Protein AF-A0A6N2UYT2-F1 (afdb_monomer_lite)

Secondary structure (DSSP, 8-state):
-PPP-EEEEEEE---HHHHHHHHTT----TT--HHHHHHHHHHHHHT----EEEEEEEE---TT--EEEEEETTSEEEEEETTT--EEEEEEPPHHHHHTTTGGGTPPPPHHHHHHHHIIIIIS----

Structure (mmCIF, N/CA/C/O backbone):
data_AF-A0A6N2UYT2-F1
#
_entry.id   AF-A0A6N2UYT2-F1
#
loop_
_atom_site.group_PDB
_atom_site.id
_atom_site.type_symbol
_atom_site.label_atom_id
_atom_site.label_alt_id
_atom_site.label_comp_id
_atom_site.label_asym_id
_atom_site.label_entity_id
_atom_site.label_seq_id
_atom_site.pdbx_PDB_ins_code
_atom_site.Cartn_x
_atom_site.Cartn_y
_atom_site.Cartn_z
_atom_site.occupancy
_atom_site.B_iso_or_equiv
_atom_site.auth_seq_id
_atom_site.auth_comp_id
_atom_site.auth_asym_id
_atom_site.auth_atom_id
_atom_site.pdbx_PDB_model_num
ATOM 1 N N . MET A 1 1 ? -0.493 23.190 1.663 1.00 34.78 1 MET A N 1
ATOM 2 C CA . MET A 1 1 ? -0.401 22.422 2.924 1.00 34.78 1 MET A CA 1
ATOM 3 C C . MET A 1 1 ? -0.441 20.948 2.567 1.00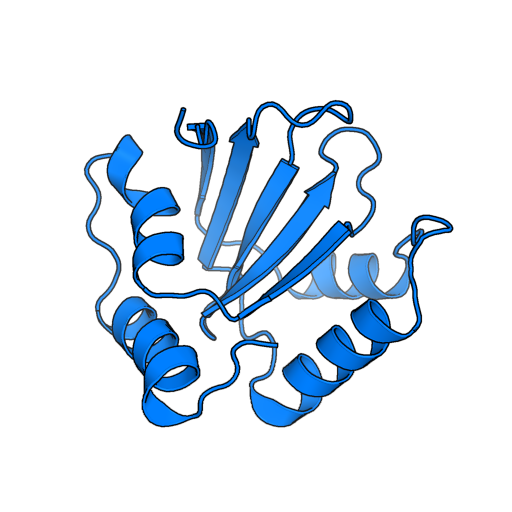 34.78 1 MET A C 1
ATOM 5 O O . MET A 1 1 ? -1.476 20.480 2.112 1.00 34.78 1 MET A O 1
ATOM 9 N N . GLY A 1 2 ? 0.705 20.265 2.618 1.00 47.19 2 GLY A N 1
ATOM 10 C CA . GLY A 1 2 ? 0.793 18.847 2.263 1.00 47.19 2 GLY A CA 1
ATOM 11 C C . GLY A 1 2 ? 0.060 17.989 3.291 1.00 47.19 2 GLY A C 1
ATOM 12 O O . GLY A 1 2 ? 0.134 18.273 4.482 1.00 47.19 2 GLY A O 1
ATOM 13 N N . SER A 1 3 ? -0.669 16.973 2.830 1.00 54.75 3 SER A N 1
ATOM 14 C CA . SER A 1 3 ? -1.305 15.975 3.694 1.00 54.75 3 SER A CA 1
ATOM 15 C C . SER A 1 3 ? -0.269 15.381 4.655 1.00 54.75 3 SER A C 1
ATOM 17 O O . SER A 1 3 ? 0.739 14.842 4.191 1.00 54.75 3 SER A O 1
ATOM 19 N N . TYR A 1 4 ? -0.513 15.480 5.961 1.00 70.50 4 TYR A N 1
ATOM 20 C CA . TYR A 1 4 ? 0.293 14.839 6.999 1.00 70.50 4 TYR A CA 1
ATOM 21 C C . TYR A 1 4 ? 0.266 13.320 6.759 1.00 70.50 4 TYR A C 1
ATOM 23 O O . TYR A 1 4 ? -0.807 12.750 6.587 1.00 70.50 4 TYR A O 1
ATOM 31 N N . PHE A 1 5 ? 1.425 12.673 6.634 1.00 82.88 5 PHE A N 1
ATOM 32 C CA . PHE A 1 5 ? 1.544 11.215 6.545 1.00 82.88 5 PHE A CA 1
ATOM 33 C C . PHE A 1 5 ? 2.704 10.811 7.440 1.00 82.88 5 PHE A C 1
ATOM 35 O O . PHE A 1 5 ? 3.864 10.931 7.050 1.00 82.88 5 PHE A O 1
ATOM 42 N N . HIS A 1 6 ? 2.384 10.393 8.658 1.00 87.12 6 HIS A N 1
ATOM 43 C CA . HIS A 1 6 ? 3.377 10.067 9.666 1.00 87.12 6 HIS A CA 1
ATOM 44 C C . HIS A 1 6 ? 3.247 8.600 10.064 1.00 87.12 6 HIS A C 1
ATOM 46 O O . HIS A 1 6 ? 2.214 8.180 10.588 1.00 87.12 6 HIS A O 1
ATOM 52 N N . VAL A 1 7 ? 4.290 7.809 9.813 1.00 86.44 7 VAL A N 1
ATOM 53 C CA . VAL A 1 7 ? 4.337 6.418 10.272 1.00 86.44 7 VAL A CA 1
ATOM 54 C C . VAL A 1 7 ? 4.786 6.414 11.728 1.00 86.44 7 VAL A C 1
ATOM 56 O O . VAL A 1 7 ? 5.914 6.786 12.030 1.00 86.44 7 VAL A O 1
ATOM 59 N N . ILE A 1 8 ? 3.889 6.007 12.621 1.00 84.62 8 ILE A N 1
ATOM 60 C CA . ILE A 1 8 ? 4.124 5.963 14.068 1.00 84.62 8 ILE A CA 1
ATOM 61 C C . ILE A 1 8 ? 4.884 4.686 14.438 1.00 84.62 8 ILE A C 1
ATOM 63 O O . ILE A 1 8 ? 5.881 4.733 15.149 1.00 84.62 8 ILE A O 1
ATOM 67 N N . GLU A 1 9 ? 4.425 3.537 13.940 1.00 85.31 9 GLU A N 1
ATOM 68 C CA . GLU A 1 9 ? 4.983 2.225 14.281 1.00 85.31 9 GLU A CA 1
ATOM 69 C C . GLU A 1 9 ? 5.032 1.314 13.058 1.00 85.31 9 GLU A C 1
ATOM 71 O O . GLU A 1 9 ? 4.251 1.479 12.112 1.00 85.31 9 GLU A O 1
ATOM 76 N N . ARG A 1 10 ? 5.916 0.307 13.096 1.00 86.81 10 ARG A N 1
ATOM 77 C CA . ARG A 1 10 ? 5.994 -0.731 12.064 1.00 86.81 10 ARG A CA 1
ATOM 78 C C . ARG A 1 10 ? 6.130 -2.142 12.626 1.00 86.81 10 ARG A C 1
ATOM 80 O O . ARG A 1 10 ? 6.779 -2.372 13.642 1.00 86.81 10 ARG A O 1
ATOM 87 N N . LYS A 1 11 ? 5.610 -3.106 11.868 1.00 85.06 11 LYS A N 1
ATOM 88 C CA . LYS A 1 11 ? 5.876 -4.539 12.021 1.00 85.06 11 LYS A CA 1
ATOM 89 C C . LYS A 1 11 ? 6.258 -5.143 10.672 1.00 85.06 11 LYS A C 1
ATOM 91 O O . LYS A 1 11 ? 5.621 -4.851 9.659 1.00 85.06 11 LYS A O 1
ATOM 96 N N . VAL A 1 12 ? 7.288 -5.986 10.660 1.00 79.50 12 VAL A N 1
ATOM 97 C CA . VAL A 1 12 ? 7.755 -6.700 9.461 1.00 79.50 12 VAL A CA 1
ATOM 98 C C . VAL A 1 12 ? 7.186 -8.119 9.463 1.00 79.50 12 VAL A C 1
ATOM 100 O O . VAL A 1 12 ? 7.250 -8.815 10.476 1.00 79.50 12 VAL A O 1
ATOM 103 N N . GLY A 1 13 ? 6.611 -8.533 8.333 1.00 67.25 13 GLY A N 1
ATOM 104 C CA . GLY A 1 13 ? 5.978 -9.843 8.171 1.00 67.25 13 GLY A CA 1
ATOM 105 C C . GLY A 1 13 ? 4.597 -9.997 8.837 1.00 67.25 13 GLY A C 1
ATOM 106 O O . GLY A 1 13 ? 4.097 -9.128 9.560 1.00 67.25 13 GLY A O 1
ATOM 107 N N . GLY A 1 14 ? 3.938 -11.125 8.554 1.00 65.88 14 GLY A N 1
ATOM 108 C CA . GLY A 1 14 ? 2.617 -11.479 9.089 1.00 65.88 14 GLY A CA 1
ATOM 109 C C . GLY A 1 14 ? 1.973 -12.662 8.355 1.00 65.88 14 GLY A C 1
ATOM 110 O O . GLY A 1 14 ? 2.313 -12.940 7.207 1.00 65.88 14 GLY A O 1
ATOM 111 N N . ASN A 1 15 ? 1.039 -13.366 9.010 1.00 61.66 15 ASN A N 1
ATOM 112 C CA . ASN A 1 15 ? 0.331 -14.502 8.410 1.00 61.66 15 ASN A CA 1
ATOM 113 C C . ASN A 1 15 ? -0.939 -14.040 7.672 1.00 61.66 15 ASN A C 1
ATOM 115 O O . ASN A 1 15 ? -1.899 -13.565 8.285 1.00 61.66 15 ASN A O 1
ATOM 119 N N . LEU A 1 16 ? -0.946 -14.246 6.355 1.00 53.81 16 LEU A N 1
ATOM 120 C CA . LEU A 1 16 ? -2.053 -13.913 5.464 1.00 53.81 16 LEU A CA 1
ATOM 121 C C . LEU A 1 16 ? -3.326 -14.741 5.734 1.00 53.81 16 LEU A C 1
ATOM 123 O O . LEU A 1 16 ? -4.410 -14.294 5.394 1.00 53.81 16 LEU A O 1
ATOM 127 N N . ASP A 1 17 ? -3.255 -15.914 6.360 1.00 51.75 17 ASP A N 1
ATOM 128 C CA . ASP A 1 17 ? -4.429 -16.757 6.631 1.00 51.75 17 ASP A CA 1
ATOM 129 C C . ASP A 1 17 ? -5.182 -16.353 7.901 1.00 51.75 17 ASP A C 1
ATOM 131 O O . ASP A 1 17 ? -6.395 -16.548 7.998 1.00 51.75 17 ASP A O 1
ATOM 135 N N . ALA A 1 18 ? -4.493 -15.775 8.888 1.00 54.91 18 ALA A N 1
ATOM 136 C CA . ALA A 1 18 ? -5.171 -15.054 9.967 1.00 54.91 18 ALA A CA 1
ATOM 137 C C . ALA A 1 18 ? -5.924 -13.850 9.376 1.00 54.91 18 ALA A C 1
ATOM 139 O O . ALA A 1 18 ? -7.106 -13.651 9.640 1.00 54.91 18 ALA A O 1
ATOM 140 N N . PHE A 1 19 ? -5.258 -13.151 8.458 1.00 57.75 19 PHE A N 1
ATOM 141 C CA . PHE A 1 19 ? -5.773 -11.990 7.751 1.00 57.75 19 PHE A CA 1
ATOM 142 C C . PHE A 1 19 ? -6.927 -12.300 6.782 1.00 57.75 19 PHE A C 1
ATOM 144 O O . PHE A 1 19 ? -7.914 -11.583 6.779 1.00 57.75 19 PHE A O 1
ATOM 151 N N . ARG A 1 20 ? -6.884 -13.387 6.001 1.00 53.41 20 ARG A N 1
ATOM 152 C CA . ARG A 1 20 ? -7.964 -13.827 5.092 1.00 53.41 20 ARG A CA 1
ATOM 153 C C . ARG A 1 20 ? -9.218 -14.255 5.849 1.00 53.41 20 ARG A C 1
ATOM 155 O O . ARG A 1 20 ? -10.329 -13.975 5.404 1.00 53.41 20 ARG A O 1
ATOM 162 N N . ARG A 1 21 ? -9.047 -14.894 7.011 1.00 52.47 21 ARG A N 1
ATOM 163 C CA . ARG A 1 21 ? -10.153 -15.195 7.935 1.00 52.47 21 ARG A CA 1
ATOM 164 C C . ARG A 1 21 ? -10.786 -13.926 8.504 1.00 52.47 21 ARG A C 1
ATOM 166 O O . ARG A 1 21 ? -11.981 -13.925 8.788 1.00 52.47 21 ARG A O 1
ATOM 173 N N . GLU A 1 22 ? -10.006 -12.858 8.637 1.00 50.19 22 GLU A N 1
ATOM 174 C CA . GLU A 1 22 ? -10.474 -11.536 9.050 1.00 50.19 22 GLU A CA 1
ATOM 175 C C . GLU A 1 22 ? -11.114 -10.767 7.880 1.00 50.19 22 GLU A C 1
ATOM 177 O O . GLU A 1 22 ? -12.186 -10.200 8.066 1.00 50.19 22 GLU A O 1
ATOM 182 N N . LEU A 1 23 ? -10.557 -10.863 6.658 1.00 52.25 23 LEU A N 1
ATOM 183 C CA . LEU A 1 23 ? -11.130 -10.342 5.407 1.00 52.25 23 LEU A CA 1
ATOM 184 C C . LEU A 1 23 ? -12.544 -10.893 5.158 1.00 52.25 23 LEU A C 1
ATOM 186 O O . LEU A 1 23 ? -13.459 -10.131 4.866 1.00 52.25 23 LEU A O 1
ATOM 190 N N . GLY A 1 24 ? -12.743 -12.202 5.347 1.00 47.91 24 GLY A N 1
ATOM 191 C CA . GLY A 1 24 ? -14.058 -12.851 5.234 1.00 47.91 24 GLY A CA 1
ATOM 192 C C . GLY A 1 24 ? -15.061 -12.475 6.335 1.00 47.91 24 GLY A C 1
ATOM 193 O O . GLY A 1 24 ? -16.218 -12.881 6.270 1.00 47.91 24 GLY A O 1
ATOM 194 N N . ARG A 1 25 ? -14.635 -11.715 7.354 1.00 49.97 25 ARG A N 1
ATOM 195 C CA . ARG A 1 25 ? -15.453 -11.225 8.478 1.00 49.97 25 ARG A CA 1
ATOM 196 C C . ARG A 1 25 ? -15.478 -9.700 8.567 1.00 49.97 25 ARG A C 1
ATOM 198 O O . ARG A 1 25 ? -15.953 -9.164 9.574 1.00 49.97 25 ARG A O 1
ATOM 205 N N . LEU A 1 26 ? -14.948 -8.995 7.565 1.00 54.28 26 LEU A N 1
ATOM 206 C CA . LEU A 1 26 ? -14.833 -7.545 7.622 1.00 54.28 26 LEU A CA 1
ATOM 207 C C . LEU A 1 26 ? -16.207 -6.919 7.777 1.00 54.28 26 LEU A C 1
ATOM 209 O O . LEU A 1 26 ? -17.060 -6.984 6.897 1.00 54.28 26 LEU A O 1
ATOM 213 N N . ARG A 1 27 ? -16.398 -6.259 8.917 1.00 50.69 27 ARG A N 1
ATOM 214 C CA . ARG A 1 27 ? -17.482 -5.304 9.084 1.00 50.69 27 ARG A CA 1
ATOM 215 C C . ARG A 1 27 ? -17.151 -4.102 8.218 1.00 50.69 27 ARG A C 1
ATOM 217 O O . ARG A 1 27 ? -16.428 -3.204 8.639 1.00 50.69 27 ARG A O 1
ATOM 224 N N . GLU A 1 28 ? -17.663 -4.107 7.003 1.00 56.16 28 GLU A N 1
ATOM 225 C CA . GLU A 1 28 ? -17.616 -2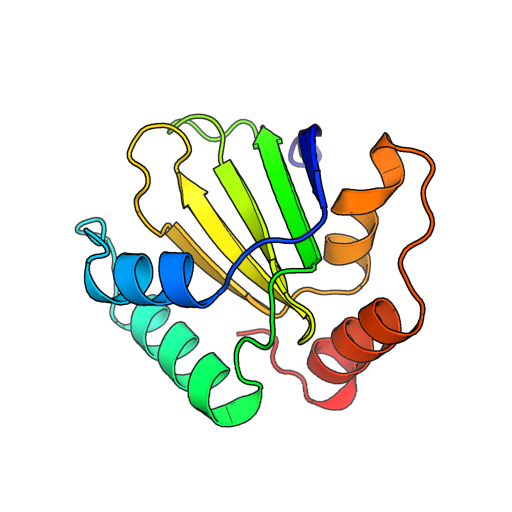.962 6.110 1.00 56.16 28 GLU A CA 1
ATOM 226 C C . GLU A 1 28 ? -18.292 -1.749 6.798 1.00 56.16 28 GLU A C 1
ATOM 228 O O . GLU A 1 28 ? -19.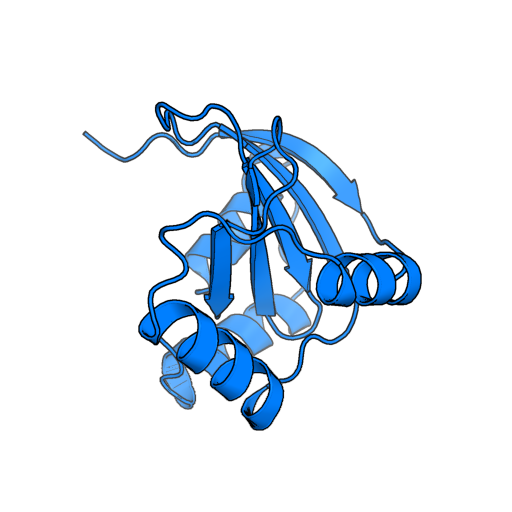206 -1.885 7.625 1.00 56.16 28 GLU A O 1
ATOM 233 N N . SER A 1 29 ? -17.795 -0.529 6.575 1.00 49.97 29 SER A N 1
ATOM 234 C CA . SER A 1 29 ? -18.561 0.665 6.960 1.00 49.97 29 SER A CA 1
ATOM 235 C C . SER A 1 29 ? -19.737 0.819 5.987 1.00 49.97 29 SER A C 1
ATOM 237 O O . SER A 1 29 ? -19.631 0.394 4.846 1.00 49.97 29 SER A O 1
ATOM 239 N N . GLY A 1 30 ? -20.855 1.440 6.383 1.00 50.75 30 GLY A N 1
ATOM 240 C CA . GLY A 1 30 ? -22.006 1.649 5.478 1.00 50.75 30 GLY A CA 1
ATOM 241 C C . GLY A 1 30 ? -21.681 2.444 4.196 1.00 50.75 30 GLY A C 1
ATOM 242 O O . GLY A 1 30 ? -22.481 2.471 3.271 1.00 50.75 30 GLY A O 1
ATOM 243 N N . HIS A 1 31 ? -20.484 3.039 4.127 1.00 47.78 31 HIS A N 1
ATOM 244 C CA . HIS A 1 31 ? -19.880 3.670 2.950 1.00 47.78 31 HIS A CA 1
ATOM 245 C C . HIS A 1 31 ? -18.988 2.721 2.126 1.00 47.78 31 HIS A C 1
ATOM 247 O O . HIS A 1 31 ? -18.126 3.178 1.368 1.00 47.78 31 HIS A O 1
ATOM 253 N N . PHE A 1 32 ? -19.173 1.404 2.234 1.00 50.38 32 PHE A N 1
ATOM 254 C CA . PHE A 1 32 ? -18.686 0.443 1.244 1.00 50.38 32 PHE A CA 1
ATOM 255 C C . PHE A 1 32 ? -19.526 0.589 -0.032 1.00 50.38 32 PHE A C 1
ATOM 257 O O . PHE A 1 32 ? -20.378 -0.220 -0.381 1.00 50.38 32 PHE A O 1
ATOM 264 N N . HIS A 1 33 ? -19.332 1.728 -0.694 1.00 60.72 33 HIS A N 1
ATOM 265 C CA . HIS A 1 33 ? -19.881 2.007 -2.005 1.00 60.72 33 HIS A CA 1
ATOM 266 C C . HIS A 1 33 ? -19.385 0.937 -2.983 1.00 60.72 33 HIS A C 1
ATOM 268 O O . HIS A 1 33 ? -18.245 0.476 -2.872 1.00 60.72 33 HIS A O 1
ATOM 274 N N . ARG A 1 34 ? -20.246 0.568 -3.936 1.00 62.47 34 ARG A N 1
ATOM 275 C CA . ARG A 1 34 ? -19.998 -0.386 -5.031 1.00 62.47 34 ARG A CA 1
ATOM 276 C C . ARG A 1 34 ? -18.566 -0.294 -5.587 1.00 62.47 34 ARG A C 1
ATOM 278 O O . ARG A 1 34 ? -17.890 -1.311 -5.697 1.00 62.47 34 ARG A O 1
ATOM 285 N N . ASP A 1 35 ? -18.065 0.924 -5.769 1.00 67.00 35 ASP A N 1
ATOM 286 C CA . ASP A 1 35 ? -16.724 1.243 -6.269 1.00 67.00 35 ASP A CA 1
ATOM 287 C C . ASP A 1 35 ? -15.575 0.613 -5.457 1.00 67.00 35 ASP A C 1
ATOM 289 O O . ASP A 1 35 ? -14.583 0.146 -6.019 1.00 67.00 35 ASP A O 1
ATOM 293 N N . ARG A 1 36 ? -15.679 0.563 -4.118 1.00 71.88 36 ARG A N 1
ATOM 294 C CA . ARG A 1 36 ? -14.633 -0.037 -3.264 1.00 71.88 36 ARG A CA 1
ATOM 295 C C . ARG A 1 36 ? -14.618 -1.553 -3.398 1.00 71.88 36 ARG A C 1
ATOM 297 O O . ARG A 1 36 ? -13.540 -2.144 -3.453 1.00 71.88 36 ARG A O 1
ATOM 304 N N . HIS A 1 37 ? -15.796 -2.164 -3.478 1.00 76.00 37 HIS A N 1
ATOM 305 C CA . HIS A 1 37 ? -15.930 -3.599 -3.698 1.00 76.00 37 HIS A CA 1
ATOM 306 C C . HIS A 1 37 ? -15.417 -3.993 -5.091 1.00 76.00 37 HIS A C 1
ATOM 308 O O . HIS A 1 37 ? -14.631 -4.930 -5.216 1.00 76.00 37 HIS A O 1
ATOM 314 N N . GLU A 1 38 ? -15.767 -3.225 -6.126 1.00 80.31 38 GLU A N 1
ATOM 315 C CA . GLU A 1 38 ? -15.253 -3.413 -7.487 1.00 80.31 38 GLU A CA 1
ATOM 316 C C . GLU A 1 38 ? -13.728 -3.299 -7.548 1.00 80.31 38 GLU A C 1
ATOM 318 O O . GLU A 1 38 ? -13.076 -4.142 -8.168 1.00 80.31 38 GLU A O 1
ATOM 323 N N . ARG A 1 39 ? -13.132 -2.317 -6.856 1.00 83.94 39 ARG A N 1
ATOM 324 C CA . ARG A 1 39 ? -11.671 -2.198 -6.765 1.00 83.94 39 ARG A CA 1
ATOM 325 C C . ARG A 1 39 ? -11.038 -3.422 -6.113 1.00 83.94 39 ARG A C 1
ATOM 327 O O . ARG A 1 39 ? -10.043 -3.930 -6.624 1.00 83.94 39 ARG A O 1
ATOM 334 N N . ILE A 1 40 ? -11.598 -3.904 -5.004 1.00 84.06 40 ILE A N 1
ATOM 335 C CA . ILE A 1 40 ? -11.087 -5.094 -4.311 1.00 84.06 40 ILE A CA 1
ATOM 336 C C . ILE A 1 40 ? -11.130 -6.308 -5.236 1.00 84.06 40 ILE A C 1
ATOM 338 O O . ILE A 1 40 ? -10.121 -6.998 -5.377 1.00 84.06 40 ILE A O 1
ATOM 342 N N . MET A 1 41 ? -12.264 -6.537 -5.901 1.00 82.69 41 MET A N 1
ATOM 343 C CA . MET A 1 41 ? -12.425 -7.653 -6.832 1.00 82.69 41 MET A CA 1
ATOM 344 C C . MET A 1 41 ? -11.467 -7.546 -8.015 1.00 82.69 41 MET A C 1
ATOM 346 O O . MET A 1 41 ? -10.814 -8.527 -8.369 1.00 82.69 41 MET A O 1
ATOM 350 N N . ARG A 1 42 ? -11.301 -6.344 -8.577 1.00 85.69 42 ARG A N 1
ATOM 351 C CA . ARG A 1 42 ? -10.359 -6.106 -9.671 1.00 85.69 42 ARG A CA 1
ATOM 352 C C . ARG A 1 42 ? -8.926 -6.403 -9.242 1.00 85.69 42 ARG A C 1
ATOM 354 O O . ARG A 1 42 ? -8.243 -7.139 -9.939 1.00 85.69 42 ARG A O 1
ATOM 361 N N . ILE A 1 43 ? -8.486 -5.905 -8.084 1.00 88.25 43 ILE A N 1
ATOM 362 C CA . ILE A 1 43 ? -7.149 -6.196 -7.536 1.00 88.25 43 ILE A CA 1
ATOM 363 C C . ILE A 1 43 ? -6.959 -7.698 -7.328 1.00 88.25 43 ILE A C 1
ATOM 365 O O . ILE A 1 43 ? -5.922 -8.241 -7.713 1.00 88.25 43 ILE A O 1
ATOM 369 N N . ALA A 1 44 ? -7.955 -8.373 -6.751 1.00 86.06 44 ALA A N 1
ATOM 370 C CA . ALA A 1 44 ? -7.903 -9.809 -6.514 1.00 86.06 44 ALA A CA 1
ATOM 371 C C . ALA A 1 44 ? -7.724 -10.603 -7.819 1.00 86.06 44 ALA A C 1
ATOM 373 O O . ALA A 1 44 ? -6.945 -11.552 -7.843 1.00 86.06 44 ALA A O 1
ATOM 374 N N . GLN A 1 45 ? -8.404 -10.193 -8.895 1.00 86.38 45 GLN A N 1
ATOM 375 C CA . GLN A 1 45 ? -8.364 -10.858 -10.199 1.00 86.38 45 GLN A CA 1
ATOM 376 C C . GLN A 1 45 ? -7.114 -10.526 -11.030 1.00 86.38 45 GLN A C 1
ATOM 378 O O . GLN A 1 45 ? -6.653 -11.376 -11.785 1.00 86.38 45 GLN A O 1
ATOM 383 N N . THR A 1 46 ? -6.566 -9.309 -10.932 1.00 88.19 46 THR A N 1
ATOM 384 C CA . THR A 1 46 ? -5.493 -8.844 -11.837 1.00 88.19 46 THR A CA 1
ATOM 385 C C . THR A 1 46 ? -4.085 -8.932 -11.257 1.00 88.19 46 THR A C 1
ATOM 387 O O . THR A 1 46 ? -3.120 -9.081 -12.017 1.00 88.19 46 THR A O 1
ATOM 390 N N . VAL A 1 47 ? -3.949 -8.785 -9.938 1.00 88.88 47 VAL A N 1
ATOM 391 C CA . VAL A 1 47 ? -2.657 -8.720 -9.233 1.00 88.88 47 VAL A CA 1
ATOM 392 C C . VAL A 1 47 ? -2.568 -9.793 -8.150 1.00 88.88 47 VAL A C 1
ATOM 394 O O . VAL A 1 47 ? -1.525 -10.419 -7.974 1.00 88.88 47 VAL A O 1
ATOM 397 N N . GLY A 1 48 ? -3.662 -10.007 -7.419 1.00 87.81 48 GLY A N 1
ATOM 398 C CA . GLY A 1 48 ? -3.661 -10.791 -6.192 1.00 87.81 48 GLY A CA 1
ATOM 399 C C . GLY A 1 48 ? -2.974 -10.061 -5.031 1.00 87.81 48 GLY A C 1
ATOM 400 O O . GLY A 1 48 ? -2.298 -9.046 -5.194 1.00 87.81 48 GLY A O 1
ATOM 401 N N . PHE A 1 49 ? -3.156 -10.581 -3.818 1.00 86.38 49 PHE A N 1
ATOM 402 C CA . PHE A 1 49 ? -2.682 -9.926 -2.590 1.00 86.38 49 PHE A CA 1
ATOM 403 C C . PHE A 1 49 ? -1.319 -10.407 -2.088 1.00 86.38 49 PHE A C 1
ATOM 405 O O . PHE A 1 49 ? -0.795 -9.813 -1.157 1.00 86.38 49 PHE A O 1
ATOM 412 N N . GLY A 1 50 ? -0.743 -11.477 -2.646 1.00 89.31 50 GLY A N 1
ATOM 413 C CA . GLY A 1 50 ? 0.547 -11.997 -2.175 1.00 89.31 50 GLY A CA 1
ATOM 414 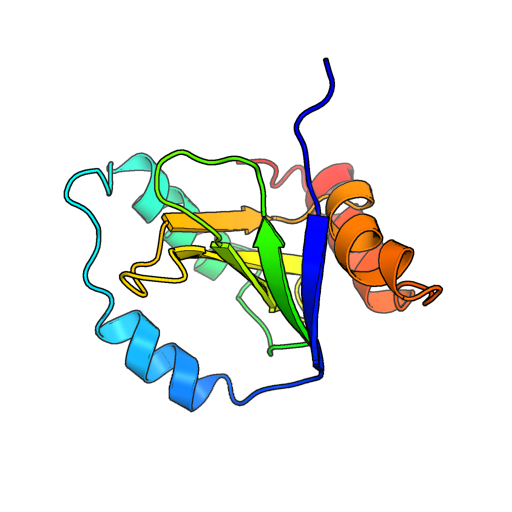C C . GLY A 1 50 ? 0.573 -12.273 -0.667 1.00 89.31 50 GLY A C 1
ATOM 415 O O . GLY A 1 50 ? -0.427 -12.717 -0.115 1.00 89.31 50 GLY A O 1
ATOM 416 N N . HIS A 1 51 ? 1.704 -12.008 -0.008 1.00 87.12 51 HIS A N 1
ATOM 417 C CA . HIS A 1 51 ? 1.863 -12.098 1.452 1.00 87.12 51 HIS A CA 1
ATOM 418 C C . HIS A 1 51 ? 2.170 -10.729 2.079 1.00 87.12 51 HIS A C 1
ATOM 420 O O . HIS A 1 51 ? 2.555 -9.791 1.384 1.00 87.12 51 HIS A O 1
ATOM 426 N N . ILE A 1 52 ? 2.006 -10.604 3.401 1.00 90.06 52 ILE A N 1
ATOM 427 C CA . ILE A 1 52 ? 2.280 -9.358 4.130 1.00 90.06 52 ILE A CA 1
ATOM 428 C C . ILE A 1 52 ? 3.789 -9.140 4.232 1.00 90.06 52 ILE A C 1
ATOM 430 O O . ILE A 1 52 ? 4.514 -9.991 4.743 1.00 90.06 52 ILE A O 1
ATOM 434 N N . VAL A 1 53 ? 4.234 -7.963 3.805 1.00 92.06 53 VAL A N 1
ATOM 435 C CA . VAL A 1 53 ? 5.631 -7.522 3.892 1.00 92.06 53 VAL A CA 1
ATOM 436 C C . VAL A 1 53 ? 5.812 -6.607 5.090 1.00 92.06 53 VAL A C 1
ATOM 438 O O . VAL A 1 53 ? 6.756 -6.759 5.866 1.00 92.06 53 VAL A O 1
ATOM 441 N N . ARG A 1 54 ? 4.885 -5.661 5.260 1.00 90.62 54 ARG A N 1
ATOM 442 C CA . ARG A 1 54 ? 4.980 -4.625 6.284 1.00 90.62 54 ARG A CA 1
ATOM 443 C C . ARG A 1 54 ? 3.602 -4.184 6.748 1.00 90.62 54 ARG A C 1
ATOM 445 O O . ARG A 1 54 ? 2.656 -4.145 5.969 1.00 90.62 54 ARG A O 1
ATOM 452 N N . GLN A 1 55 ? 3.510 -3.838 8.022 1.00 92.00 55 GLN A N 1
ATOM 453 C CA . GLN A 1 55 ? 2.345 -3.208 8.629 1.00 92.00 55 GLN A CA 1
ATOM 454 C C . GLN A 1 55 ? 2.803 -1.912 9.284 1.00 92.00 55 GLN A C 1
ATOM 456 O O . GLN A 1 55 ? 3.810 -1.919 9.990 1.00 92.00 55 GLN A O 1
ATOM 461 N N . CYS A 1 56 ? 2.082 -0.826 9.045 1.00 91.75 56 CYS A N 1
ATOM 462 C CA . CYS A 1 56 ? 2.399 0.501 9.553 1.00 91.75 56 CYS A CA 1
ATOM 463 C C . CYS A 1 56 ? 1.181 1.085 10.259 1.00 91.75 56 CYS A C 1
ATOM 465 O O . CYS A 1 56 ? 0.098 1.108 9.675 1.00 91.75 56 CYS A O 1
ATOM 467 N N . LEU A 1 57 ? 1.359 1.585 11.481 1.00 91.00 57 LEU A N 1
ATOM 468 C CA . LEU A 1 57 ? 0.391 2.495 12.086 1.00 91.00 57 LEU A CA 1
ATOM 469 C C . LEU A 1 57 ? 0.686 3.894 11.550 1.00 91.00 57 LEU A C 1
ATOM 471 O O . LEU A 1 57 ? 1.796 4.396 11.711 1.00 91.00 57 LEU A O 1
ATOM 475 N N . VAL A 1 58 ? -0.288 4.497 10.885 1.00 91.31 58 VAL A N 1
ATOM 476 C CA . VAL A 1 58 ? -0.142 5.762 10.173 1.00 91.31 58 VAL A CA 1
ATOM 477 C C . VAL A 1 58 ? -1.109 6.780 10.752 1.00 91.31 58 VAL A C 1
ATOM 479 O O . VAL A 1 58 ? -2.300 6.511 10.908 1.00 91.31 58 VAL A O 1
ATOM 482 N N . ASP A 1 59 ? -0.597 7.969 11.034 1.00 90.25 59 ASP A N 1
ATOM 483 C CA . ASP A 1 59 ? -1.414 9.148 11.262 1.00 90.25 59 ASP A CA 1
ATOM 484 C C . ASP A 1 59 ? -1.434 10.010 10.000 1.00 90.25 59 ASP A C 1
ATOM 486 O O . ASP A 1 59 ? -0.415 10.552 9.561 1.00 90.25 59 ASP A O 1
ATOM 490 N N . THR A 1 60 ? -2.618 10.092 9.400 1.00 83.12 60 THR A N 1
ATOM 491 C CA . THR A 1 60 ? -2.899 10.917 8.224 1.00 83.12 60 THR A CA 1
ATOM 492 C C . THR A 1 60 ? -3.593 12.238 8.582 1.00 83.12 60 THR A C 1
ATOM 494 O O . THR A 1 60 ? -3.984 12.999 7.696 1.00 83.12 60 THR A O 1
ATOM 497 N N . GLY A 1 61 ? -3.794 12.514 9.878 1.00 80.25 61 GLY A N 1
ATOM 498 C CA . GLY A 1 61 ? -4.639 13.605 10.367 1.00 80.25 61 GLY A CA 1
ATOM 499 C C . GLY A 1 61 ? -6.134 13.373 10.114 1.00 80.25 61 GLY A C 1
ATOM 500 O O . GLY A 1 61 ? -6.934 14.309 10.169 1.00 80.25 61 GLY A O 1
ATOM 501 N N . HIS A 1 62 ? -6.534 12.141 9.787 1.00 75.94 62 HIS A N 1
ATOM 502 C CA . HIS A 1 62 ? -7.916 11.816 9.462 1.00 75.94 62 HIS A CA 1
ATOM 503 C C . HIS A 1 62 ? -8.818 11.897 10.707 1.00 75.94 62 HIS A C 1
ATOM 505 O O . HIS A 1 62 ? -8.491 11.375 11.771 1.00 75.94 62 HIS A O 1
ATOM 511 N N . ARG A 1 63 ? -10.015 12.494 10.578 1.00 78.31 63 ARG A N 1
ATOM 512 C CA . ARG A 1 63 ? -10.957 12.706 11.703 1.00 78.31 63 ARG A CA 1
ATOM 513 C C . ARG A 1 63 ? -11.360 11.411 12.421 1.00 78.31 63 ARG A C 1
ATOM 515 O O . ARG A 1 63 ? -11.691 11.439 13.600 1.00 78.31 63 ARG A O 1
ATOM 522 N N . ALA A 1 64 ? -11.353 10.284 11.709 1.00 74.44 64 ALA A N 1
ATOM 523 C CA . ALA A 1 64 ? -11.661 8.966 12.273 1.00 74.44 64 ALA A CA 1
ATOM 524 C C . ALA A 1 64 ? -10.483 8.316 13.036 1.00 74.44 64 ALA A C 1
ATOM 526 O O . ALA A 1 64 ? -10.595 7.156 13.439 1.00 74.44 64 ALA A O 1
ATOM 527 N N . GLY A 1 65 ? -9.377 9.042 13.217 1.00 85.06 65 GLY A N 1
ATOM 528 C CA . GLY A 1 65 ? -8.160 8.579 13.876 1.00 85.06 65 GLY A CA 1
ATOM 529 C C . GLY A 1 65 ? -7.184 7.880 12.929 1.00 85.06 65 GLY A C 1
ATOM 530 O O . GLY A 1 65 ? -7.352 7.910 11.710 1.00 85.06 65 GLY A O 1
ATOM 531 N N . CYS A 1 66 ? -6.168 7.249 13.521 1.00 89.12 66 CYS A N 1
ATOM 532 C CA . CYS A 1 66 ? -5.084 6.589 12.800 1.00 89.12 66 CYS A CA 1
ATOM 533 C C . CYS A 1 66 ? -5.560 5.397 11.958 1.00 89.12 66 CYS A C 1
ATOM 535 O O . CYS A 1 66 ? -6.605 4.777 12.202 1.00 89.12 66 CYS A O 1
ATOM 537 N N . GLU A 1 67 ? -4.725 5.033 10.996 1.00 90.62 67 GLU A N 1
ATOM 538 C CA . GLU A 1 67 ? -4.960 3.960 10.045 1.00 90.62 67 GLU A CA 1
ATOM 539 C C . GLU A 1 67 ? -3.857 2.906 10.152 1.00 90.62 67 GLU A C 1
ATOM 541 O O . GLU A 1 67 ? -2.692 3.221 10.372 1.00 90.62 67 GLU A O 1
ATOM 546 N N . VAL A 1 68 ? -4.211 1.635 9.987 1.00 90.12 68 VAL A N 1
ATOM 547 C CA . VAL A 1 68 ? -3.237 0.552 9.838 1.00 90.12 68 VAL A CA 1
ATOM 548 C C . VAL A 1 68 ? -3.100 0.247 8.356 1.00 90.12 68 VAL A C 1
ATOM 550 O O . VAL A 1 68 ? -4.059 -0.171 7.708 1.00 90.12 68 VAL A O 1
ATOM 553 N N . HIS A 1 69 ? -1.906 0.470 7.820 1.00 92.38 69 HIS A N 1
ATOM 554 C CA . HIS A 1 69 ? -1.556 0.203 6.433 1.00 92.38 69 HIS A CA 1
ATOM 555 C C . HIS A 1 69 ? -0.796 -1.115 6.351 1.00 92.38 69 HIS A C 1
ATOM 557 O O . HIS A 1 69 ? 0.293 -1.250 6.905 1.00 92.38 69 HIS A O 1
ATOM 563 N N . VAL A 1 70 ? -1.357 -2.087 5.641 1.00 91.75 70 VAL A N 1
ATOM 564 C CA . VAL A 1 70 ? -0.748 -3.398 5.408 1.00 91.75 70 VAL A CA 1
ATOM 565 C C . VAL A 1 70 ? -0.245 -3.451 3.973 1.00 91.75 70 VAL A C 1
ATOM 567 O O . VAL A 1 70 ? -1.039 -3.522 3.038 1.00 91.75 70 VAL A O 1
ATOM 570 N N . LEU A 1 71 ? 1.073 -3.411 3.802 1.00 94.00 71 LEU A N 1
ATOM 571 C CA . LEU A 1 71 ? 1.757 -3.524 2.520 1.00 94.00 71 LEU A CA 1
ATOM 572 C C . LEU A 1 71 ? 2.069 -4.988 2.207 1.00 94.00 71 LEU A C 1
ATOM 574 O O . LEU A 1 71 ? 2.630 -5.722 3.028 1.00 94.00 71 LEU A O 1
ATOM 578 N N . THR A 1 72 ? 1.730 -5.394 0.991 1.00 93.69 72 THR A N 1
ATOM 579 C CA . THR A 1 72 ? 1.872 -6.768 0.509 1.00 93.69 72 THR A CA 1
ATOM 580 C C . THR A 1 72 ? 2.971 -6.925 -0.535 1.00 93.69 72 THR A C 1
ATOM 582 O O . THR A 1 72 ? 3.413 -5.958 -1.156 1.00 93.69 72 THR A O 1
ATOM 585 N N . SER A 1 73 ? 3.378 -8.172 -0.776 1.00 93.31 73 SER A N 1
ATOM 586 C CA . SER A 1 73 ? 4.436 -8.529 -1.722 1.00 93.31 73 SER A CA 1
ATOM 587 C C . SER A 1 73 ? 4.068 -8.274 -3.184 1.00 93.31 73 SER A C 1
ATOM 589 O O . SER A 1 73 ? 4.927 -8.317 -4.058 1.00 93.31 73 SER A O 1
ATOM 591 N N . THR A 1 74 ? 2.793 -8.029 -3.475 1.00 93.56 74 THR A N 1
ATOM 592 C CA . THR A 1 74 ? 2.322 -7.679 -4.817 1.00 93.56 74 THR A CA 1
ATOM 593 C C . THR A 1 74 ? 2.163 -6.171 -5.015 1.00 93.56 74 THR A C 1
ATOM 595 O O . THR A 1 74 ? 1.665 -5.743 -6.054 1.00 93.56 74 THR A O 1
ATOM 598 N N . GLY A 1 75 ? 2.591 -5.349 -4.049 1.00 93.69 75 GLY A N 1
ATOM 599 C CA . GLY A 1 75 ? 2.474 -3.891 -4.126 1.00 93.69 75 GLY A CA 1
ATOM 600 C C . GLY A 1 75 ? 1.061 -3.379 -3.838 1.00 93.69 75 GLY A C 1
ATOM 601 O O . GLY A 1 75 ? 0.701 -2.290 -4.278 1.00 93.69 75 GLY A O 1
ATOM 602 N N . ILE A 1 76 ? 0.245 -4.150 -3.117 1.00 93.62 76 ILE A N 1
ATOM 603 C CA . ILE A 1 76 ? -1.082 -3.730 -2.655 1.00 93.62 76 ILE A CA 1
ATOM 604 C C . ILE A 1 76 ? -0.995 -3.237 -1.211 1.00 93.62 76 ILE A C 1
ATOM 606 O O . ILE A 1 76 ? -0.341 -3.872 -0.380 1.00 93.62 76 ILE A O 1
ATOM 610 N N . VAL A 1 77 ? -1.681 -2.133 -0.913 1.00 93.00 77 VAL A N 1
ATOM 611 C CA . VAL A 1 77 ? -1.865 -1.603 0.441 1.00 93.00 77 VAL A CA 1
ATOM 612 C C . VAL A 1 77 ? -3.312 -1.798 0.857 1.00 93.00 77 VAL A C 1
ATOM 614 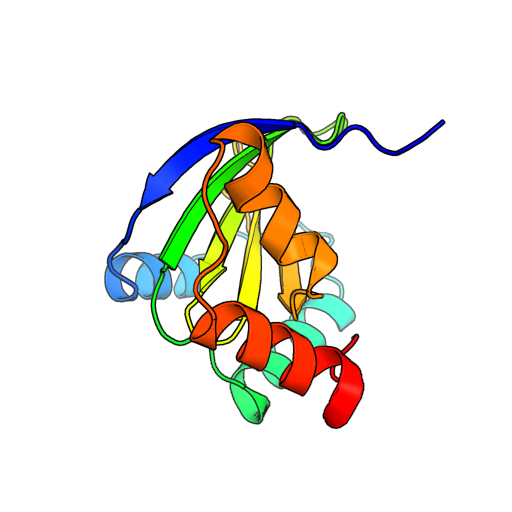O O . VAL A 1 77 ? -4.228 -1.319 0.189 1.00 93.00 77 VAL A O 1
ATOM 617 N N . LEU A 1 78 ? -3.520 -2.458 1.988 1.00 89.94 78 LEU A N 1
ATOM 618 C CA . LEU A 1 78 ? -4.816 -2.508 2.650 1.00 89.94 78 LEU A CA 1
ATOM 619 C C . LEU A 1 78 ? -4.824 -1.500 3.795 1.00 89.94 78 LEU A C 1
ATOM 621 O O . LEU A 1 78 ? -3.891 -1.464 4.592 1.00 89.94 78 LEU A O 1
ATOM 625 N N . VAL A 1 79 ? -5.868 -0.682 3.857 1.00 88.88 79 VAL A N 1
ATOM 626 C CA . VAL A 1 79 ? -6.011 0.405 4.825 1.00 88.88 79 VAL A CA 1
ATOM 627 C C . VAL A 1 79 ? -7.157 0.072 5.762 1.00 88.88 79 VAL A C 1
ATOM 629 O O . VAL A 1 79 ? -8.302 -0.074 5.328 1.00 88.88 79 VAL A O 1
ATOM 632 N N . PHE A 1 80 ? -6.856 -0.019 7.049 1.00 85.81 80 PHE A N 1
ATOM 633 C CA . PHE A 1 80 ? -7.824 -0.272 8.107 1.00 85.81 80 PHE A CA 1
ATOM 634 C C . PHE A 1 80 ? -7.915 0.932 9.025 1.00 85.81 80 PHE A C 1
ATOM 636 O O . PHE A 1 80 ? -6.915 1.583 9.302 1.00 85.81 80 PHE A O 1
ATOM 643 N N . ASN A 1 81 ? -9.094 1.191 9.573 1.00 85.69 81 ASN A N 1
ATOM 644 C CA . ASN A 1 81 ? -9.202 2.129 10.680 1.00 85.69 81 ASN A CA 1
ATOM 645 C C . ASN A 1 81 ? -8.647 1.461 11.950 1.00 85.69 81 ASN A C 1
ATOM 647 O O . ASN A 1 81 ? -9.118 0.386 12.322 1.00 85.69 81 ASN A O 1
ATOM 651 N N . ALA A 1 82 ? -7.677 2.084 12.623 1.00 83.75 82 ALA A N 1
ATOM 652 C CA . ALA A 1 82 ? -6.982 1.465 13.756 1.00 83.75 82 ALA A CA 1
ATOM 653 C C . ALA A 1 82 ? -7.913 1.182 14.949 1.00 83.75 82 ALA A C 1
ATOM 655 O O . ALA A 1 82 ? -7.756 0.173 15.634 1.00 83.75 82 ALA A O 1
ATOM 656 N N . HIS A 1 83 ? -8.916 2.040 15.170 1.00 81.44 83 HIS A N 1
ATOM 657 C CA . HIS A 1 83 ? -9.854 1.901 16.283 1.00 81.44 83 HIS A CA 1
ATOM 658 C C . HIS A 1 83 ? -10.921 0.828 16.020 1.00 81.44 83 HIS A C 1
ATOM 660 O O . HIS A 1 83 ? -11.065 -0.132 16.773 1.00 81.44 83 HIS A O 1
ATOM 666 N N . SER A 1 84 ? -11.673 0.976 14.930 1.00 78.56 84 SER A N 1
ATOM 667 C CA . SER A 1 84 ? -12.804 0.100 14.600 1.00 78.56 84 SER A CA 1
ATOM 668 C C . SER A 1 84 ? -12.402 -1.200 13.901 1.00 78.56 84 SER A C 1
ATOM 670 O O . SER A 1 84 ? -13.242 -2.088 13.749 1.00 78.56 84 SER A O 1
ATOM 672 N N . ARG A 1 85 ? -11.145 -1.304 13.445 1.00 78.06 85 ARG A N 1
ATOM 673 C CA . ARG A 1 85 ? -10.579 -2.418 12.660 1.00 78.06 85 ARG A CA 1
ATOM 674 C C . ARG A 1 85 ? -11.287 -2.687 11.330 1.00 78.06 85 ARG A C 1
ATOM 676 O O . ARG A 1 85 ? -11.045 -3.702 10.684 1.00 78.06 85 ARG A O 1
ATOM 683 N N . LYS A 1 86 ? -12.165 -1.782 10.897 1.00 78.44 86 LYS A N 1
ATOM 684 C CA . LYS A 1 86 ? -12.876 -1.907 9.623 1.00 78.44 86 LYS A CA 1
ATOM 685 C C . LYS A 1 86 ? -11.923 -1.647 8.463 1.00 78.44 86 LYS A C 1
ATOM 687 O O . LYS A 1 86 ? -11.139 -0.696 8.517 1.00 78.44 86 LYS A O 1
ATOM 692 N N . LEU A 1 87 ? -12.034 -2.451 7.403 1.00 81.69 87 LEU A N 1
ATOM 693 C CA . LEU A 1 87 ? -11.359 -2.172 6.137 1.00 81.69 87 LEU A CA 1
ATOM 694 C C . LEU A 1 87 ? -11.938 -0.883 5.557 1.00 81.69 87 LEU A C 1
ATOM 696 O O . LEU A 1 87 ? -13.129 -0.790 5.263 1.00 81.69 87 LEU A O 1
ATOM 700 N N . VAL A 1 88 ? -11.078 0.113 5.403 1.00 80.81 88 VAL A N 1
ATOM 701 C CA . VAL A 1 88 ? -11.420 1.384 4.774 1.00 80.81 88 VAL A CA 1
ATOM 702 C C . VAL A 1 88 ? -11.314 1.215 3.268 1.00 80.81 88 VAL A C 1
ATOM 704 O O . VAL A 1 88 ? -12.264 1.506 2.542 1.00 80.81 88 VAL A O 1
ATOM 707 N N . THR A 1 89 ? -10.164 0.747 2.785 1.00 84.56 89 THR A N 1
ATOM 708 C CA . THR A 1 89 ? -9.901 0.620 1.354 1.00 84.56 89 THR A CA 1
ATOM 709 C C . THR A 1 89 ? -8.736 -0.321 1.060 1.00 84.56 89 THR 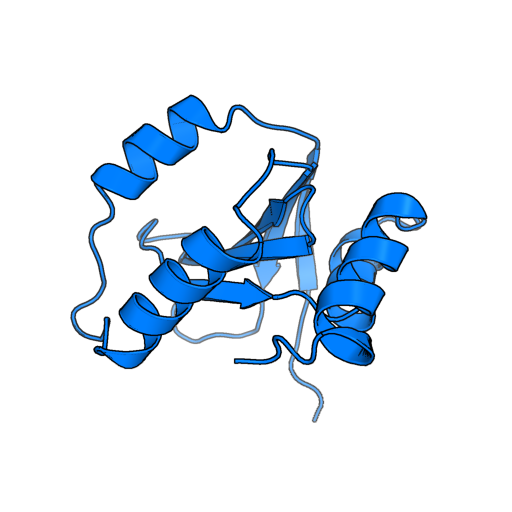A C 1
ATOM 711 O O . THR A 1 89 ? -7.934 -0.641 1.932 1.00 84.56 89 THR A O 1
ATOM 714 N N . VAL A 1 90 ? -8.623 -0.722 -0.201 1.00 88.06 90 VAL A N 1
ATOM 715 C CA . VAL A 1 90 ? -7.461 -1.387 -0.788 1.00 88.06 90 VAL A CA 1
ATOM 716 C C . VAL A 1 90 ? -6.947 -0.520 -1.929 1.00 88.06 90 VAL A C 1
ATOM 718 O O . VAL A 1 90 ? -7.759 0.035 -2.663 1.00 88.06 90 VAL A O 1
ATOM 721 N N . LEU A 1 91 ? -5.631 -0.387 -2.066 1.00 91.50 91 LEU A N 1
ATOM 722 C CA . LEU A 1 91 ? -4.973 0.451 -3.066 1.00 91.50 91 LEU A CA 1
ATOM 723 C C . LEU A 1 91 ? -3.851 -0.319 -3.762 1.00 91.50 91 LEU A C 1
ATOM 725 O O . LEU A 1 91 ? -3.121 -1.070 -3.119 1.00 91.50 91 LEU A O 1
ATOM 729 N N . VAL A 1 92 ? -3.662 -0.065 -5.054 1.00 93.44 92 VAL A N 1
ATOM 730 C CA . VAL A 1 92 ? -2.405 -0.386 -5.738 1.00 93.44 92 VAL A CA 1
ATOM 731 C C . VAL A 1 92 ? -1.394 0.704 -5.381 1.00 93.44 92 VAL A C 1
ATOM 733 O O . VAL A 1 92 ? -1.630 1.883 -5.645 1.00 93.44 92 VAL A O 1
ATOM 736 N N . ALA A 1 93 ? -0.297 0.332 -4.724 1.00 93.19 93 ALA A N 1
ATOM 737 C CA . ALA A 1 93 ? 0.673 1.289 -4.214 1.00 93.19 93 ALA A CA 1
ATOM 738 C C . ALA A 1 93 ? 1.538 1.856 -5.341 1.00 93.19 93 ALA A C 1
ATOM 740 O O . ALA A 1 93 ? 2.181 1.113 -6.080 1.00 93.19 93 ALA A O 1
ATOM 741 N N . ARG A 1 94 ? 1.614 3.185 -5.421 1.00 93.44 94 ARG A N 1
ATOM 742 C CA . ARG A 1 94 ? 2.597 3.884 -6.258 1.00 93.44 94 ARG A CA 1
ATOM 743 C C . ARG A 1 94 ? 3.989 3.810 -5.620 1.00 93.44 94 ARG A C 1
ATOM 745 O O . ARG A 1 94 ? 4.067 3.799 -4.390 1.00 93.44 94 ARG A O 1
ATOM 752 N N . PRO A 1 95 ? 5.080 3.889 -6.404 1.00 94.44 95 PRO A N 1
ATOM 753 C CA . PRO A 1 95 ? 6.454 3.926 -5.890 1.00 94.44 95 PRO A CA 1
ATOM 754 C C . PRO A 1 95 ? 6.658 4.886 -4.708 1.00 94.44 95 PRO A C 1
ATOM 756 O O . PRO A 1 95 ? 7.112 4.482 -3.640 1.00 94.44 95 PRO A O 1
ATOM 759 N N . GLY A 1 96 ? 6.196 6.134 -4.842 1.00 92.94 96 GLY A N 1
ATOM 760 C CA . GLY A 1 96 ? 6.294 7.125 -3.766 1.00 92.94 96 GLY A CA 1
ATOM 761 C C . GLY A 1 96 ? 5.433 6.816 -2.534 1.00 92.94 96 GLY A C 1
ATOM 762 O O . GLY A 1 96 ? 5.745 7.282 -1.448 1.00 92.94 96 GLY A O 1
ATOM 763 N N . GLN A 1 97 ? 4.358 6.029 -2.657 1.00 91.62 97 GLN A N 1
ATOM 764 C CA . GLN A 1 97 ? 3.607 5.556 -1.487 1.00 91.62 97 GLN A CA 1
ATOM 765 C C . GLN A 1 97 ? 4.348 4.432 -0.768 1.00 91.62 97 GLN A C 1
ATOM 767 O O . GLN A 1 97 ? 4.300 4.378 0.454 1.00 91.62 97 GLN A O 1
ATOM 772 N N . VAL A 1 98 ? 5.030 3.554 -1.510 1.00 94.81 98 VAL A N 1
ATOM 773 C CA . VAL A 1 98 ? 5.850 2.495 -0.916 1.00 94.81 98 VAL A CA 1
ATOM 774 C C . VAL A 1 98 ? 7.011 3.097 -0.129 1.00 94.81 98 VAL A C 1
ATOM 776 O O . VAL A 1 98 ? 7.205 2.719 1.023 1.00 94.81 98 VAL A O 1
ATOM 779 N N . ALA A 1 99 ? 7.719 4.072 -0.709 1.00 95.12 99 ALA A N 1
ATOM 780 C CA . ALA A 1 99 ? 8.854 4.745 -0.070 1.00 95.12 99 ALA A CA 1
ATOM 781 C C . ALA A 1 99 ? 8.508 5.326 1.313 1.00 95.12 99 ALA A C 1
ATOM 783 O O . ALA A 1 99 ? 9.229 5.095 2.284 1.00 95.12 99 ALA A O 1
ATOM 784 N N . ARG A 1 100 ? 7.328 5.944 1.453 1.00 93.94 100 ARG A N 1
ATOM 785 C CA . ARG A 1 100 ? 6.845 6.524 2.721 1.00 93.94 100 ARG A CA 1
ATOM 786 C C . ARG A 1 100 ? 6.752 5.537 3.891 1.00 93.94 100 ARG A C 1
ATOM 788 O O . ARG A 1 100 ? 6.726 5.972 5.037 1.00 93.94 100 ARG A O 1
ATOM 795 N N . TYR A 1 101 ? 6.677 4.226 3.645 1.00 94.50 101 TYR A N 1
ATOM 796 C CA . TYR A 1 101 ? 6.655 3.215 4.716 1.00 94.50 101 TYR A CA 1
ATOM 797 C C . TYR A 1 101 ? 8.049 2.827 5.236 1.00 94.50 101 TYR A C 1
ATOM 799 O O . TYR A 1 101 ? 8.154 2.081 6.218 1.00 94.50 101 TYR A O 1
ATOM 807 N N . TYR A 1 102 ? 9.105 3.282 4.563 1.00 94.31 102 TYR A N 1
ATOM 808 C CA . TYR A 1 102 ? 10.500 2.936 4.838 1.00 94.31 102 TYR A CA 1
ATOM 809 C C . TYR A 1 102 ? 11.320 4.168 5.239 1.00 94.31 102 TYR A C 1
ATOM 811 O O . TYR A 1 102 ? 12.081 4.089 6.201 1.00 94.31 102 TYR A O 1
ATOM 819 N N . GLU A 1 103 ? 11.079 5.315 4.591 1.00 92.94 103 GLU A N 1
ATOM 820 C CA . GLU A 1 103 ? 11.770 6.592 4.840 1.00 92.94 103 GLU A CA 1
ATOM 821 C C . GLU A 1 103 ? 11.895 6.968 6.333 1.00 92.94 103 GLU A C 1
ATOM 823 O O . GLU A 1 103 ? 13.008 7.280 6.756 1.00 92.94 103 GLU A O 1
ATOM 828 N N . PRO A 1 104 ? 10.840 6.880 7.179 1.00 91.56 104 PRO A N 1
ATOM 829 C CA . PRO A 1 104 ? 10.942 7.273 8.592 1.00 91.56 104 PRO A CA 1
ATOM 830 C C . PRO A 1 104 ? 11.912 6.421 9.420 1.00 91.56 104 PRO A C 1
ATOM 832 O O . PRO A 1 104 ? 12.290 6.810 10.521 1.00 91.56 104 PRO A O 1
ATOM 835 N N . PHE A 1 105 ? 12.297 5.251 8.908 1.00 88.94 105 PHE A N 1
ATOM 836 C CA . PHE A 1 105 ? 13.187 4.310 9.580 1.00 88.94 105 PHE A CA 1
ATOM 837 C C . PHE A 1 105 ? 14.597 4.294 8.978 1.00 88.94 105 PHE A C 1
ATOM 839 O O . PHE A 1 105 ? 15.413 3.482 9.406 1.00 88.94 105 PHE A O 1
ATOM 846 N N . GLY A 1 106 ? 14.885 5.159 7.995 1.00 91.75 106 GLY A N 1
ATOM 847 C CA . GLY A 1 106 ? 16.166 5.168 7.281 1.00 91.75 106 GLY A CA 1
ATOM 848 C C . GLY A 1 106 ? 16.435 3.873 6.511 1.00 91.75 106 GLY A C 1
ATOM 849 O O . GLY A 1 106 ? 17.587 3.491 6.338 1.00 91.75 106 GLY A O 1
ATOM 850 N N . GLU A 1 107 ? 15.377 3.164 6.111 1.00 92.81 107 GLU A N 1
ATOM 851 C CA . GLU A 1 107 ? 15.474 1.895 5.395 1.00 92.81 107 GLU A CA 1
ATOM 852 C C . GLU A 1 107 ? 15.265 2.103 3.897 1.00 92.81 107 GLU A C 1
ATOM 854 O O . GLU A 1 107 ? 14.408 2.885 3.483 1.00 92.81 107 GLU A O 1
ATOM 859 N N . ASP A 1 108 ? 15.975 1.322 3.090 1.00 93.88 108 ASP A N 1
ATOM 860 C CA . ASP A 1 108 ? 15.700 1.239 1.662 1.00 93.88 108 ASP A CA 1
ATOM 861 C C . ASP A 1 108 ? 14.500 0.330 1.385 1.00 93.88 108 ASP A C 1
ATOM 863 O O . ASP A 1 108 ? 14.263 -0.691 2.048 1.00 93.88 108 ASP A O 1
ATOM 867 N N . VAL A 1 109 ? 13.728 0.696 0.363 1.00 95.19 109 VAL A N 1
ATOM 868 C CA . VAL A 1 109 ? 12.675 -0.175 -0.156 1.00 95.19 109 VAL A CA 1
ATOM 869 C C . VAL A 1 109 ? 13.337 -1.340 -0.896 1.00 95.19 109 VAL A C 1
ATOM 871 O O . VAL A 1 109 ? 14.175 -1.092 -1.757 1.00 95.19 109 VAL A O 1
ATOM 874 N N . PRO A 1 110 ? 12.932 -2.600 -0.656 1.00 95.69 110 PRO A N 1
ATOM 875 C CA . PRO A 1 110 ? 13.434 -3.721 -1.439 1.00 95.69 110 PRO A CA 1
ATOM 876 C C . PRO A 1 110 ? 13.175 -3.531 -2.940 1.00 95.69 110 PRO A C 1
ATOM 878 O O . PRO A 1 110 ? 12.034 -3.278 -3.338 1.00 95.69 110 PRO A O 1
ATOM 881 N N . ASP A 1 111 ? 14.199 -3.731 -3.772 1.00 96.88 111 ASP A N 1
ATOM 882 C CA . ASP A 1 111 ? 14.132 -3.497 -5.225 1.00 96.88 111 ASP A CA 1
ATOM 883 C C . ASP A 1 111 ? 12.962 -4.219 -5.890 1.00 96.88 111 ASP A C 1
ATOM 885 O O . ASP A 1 111 ? 12.233 -3.648 -6.700 1.00 96.88 111 ASP A O 1
ATOM 889 N N . TRP A 1 112 ? 12.724 -5.473 -5.500 1.00 95.81 112 TRP A N 1
ATOM 890 C CA . TRP A 1 112 ? 11.628 -6.276 -6.036 1.00 95.81 112 TRP A CA 1
ATOM 891 C C . TRP A 1 112 ? 10.252 -5.668 -5.722 1.00 95.81 112 TRP A C 1
ATOM 893 O O . TRP A 1 112 ? 9.331 -5.782 -6.529 1.00 95.81 112 TRP A O 1
ATOM 903 N N . LEU A 1 113 ? 10.097 -5.002 -4.576 1.00 96.12 113 LEU A N 1
ATOM 904 C CA . LEU A 1 113 ? 8.843 -4.369 -4.175 1.00 96.12 113 LEU A CA 1
ATOM 905 C C . LEU A 1 113 ? 8.650 -3.039 -4.903 1.00 96.12 113 LEU A C 1
ATOM 907 O O . LEU A 1 113 ? 7.543 -2.739 -5.354 1.00 96.12 113 LEU A O 1
ATOM 911 N N . MET A 1 114 ? 9.733 -2.276 -5.068 1.00 96.38 114 MET A N 1
ATOM 912 C CA . MET A 1 114 ? 9.724 -1.042 -5.849 1.00 96.38 114 MET A CA 1
ATOM 913 C C . MET A 1 114 ? 9.412 -1.318 -7.325 1.00 96.38 114 MET A C 1
ATOM 915 O O . MET A 1 114 ? 8.548 -0.661 -7.907 1.00 96.38 114 MET A O 1
ATOM 919 N N . ALA A 1 115 ? 10.034 -2.347 -7.906 1.00 95.06 115 ALA A N 1
ATOM 920 C CA . ALA A 1 115 ? 9.759 -2.804 -9.263 1.00 95.06 115 ALA A CA 1
ATOM 921 C C . ALA A 1 115 ? 8.291 -3.217 -9.436 1.00 95.06 115 ALA A C 1
ATOM 923 O O . ALA A 1 115 ? 7.662 -2.830 -10.418 1.00 95.06 115 ALA A O 1
ATOM 924 N N . ARG A 1 116 ? 7.705 -3.928 -8.460 1.00 95.06 116 ARG A N 1
ATOM 925 C CA . ARG A 1 116 ? 6.278 -4.293 -8.500 1.00 95.06 116 ARG A CA 1
ATOM 926 C C . ARG A 1 116 ? 5.350 -3.090 -8.422 1.00 95.06 116 ARG A C 1
ATOM 928 O O . ARG A 1 116 ? 4.379 -3.032 -9.176 1.00 95.06 116 ARG A O 1
ATOM 935 N N . ALA A 1 117 ? 5.641 -2.127 -7.551 1.00 94.00 117 ALA A N 1
ATOM 936 C CA . ALA A 1 117 ? 4.881 -0.883 -7.489 1.00 94.00 117 ALA A CA 1
ATOM 937 C C . ALA A 1 117 ? 4.937 -0.145 -8.836 1.00 94.00 117 ALA A C 1
ATOM 939 O O . ALA A 1 117 ? 3.897 0.219 -9.381 1.00 94.00 117 ALA A O 1
ATOM 940 N N . TYR A 1 118 ? 6.133 -0.007 -9.416 1.00 94.06 118 TYR A N 1
ATOM 941 C CA . TYR A 1 118 ? 6.327 0.629 -10.718 1.00 94.06 118 TYR A CA 1
ATOM 942 C C . TYR A 1 118 ? 5.589 -0.104 -11.847 1.00 94.06 118 TYR A C 1
ATOM 944 O O . TYR A 1 118 ? 4.862 0.522 -12.614 1.00 94.06 118 TYR A O 1
ATOM 952 N N . GLU A 1 119 ? 5.717 -1.427 -11.938 1.00 93.81 119 GLU A N 1
ATOM 953 C CA . GLU A 1 119 ? 5.041 -2.238 -12.953 1.00 93.81 119 GLU A CA 1
ATOM 954 C C . GLU A 1 119 ? 3.517 -2.079 -12.873 1.00 93.81 119 GLU A C 1
ATOM 956 O O . GLU A 1 119 ? 2.861 -1.795 -13.877 1.00 93.81 119 GLU A O 1
ATOM 961 N N . ASN A 1 120 ? 2.943 -2.191 -11.673 1.00 92.75 120 ASN A N 1
ATOM 962 C CA . ASN A 1 120 ? 1.503 -2.066 -11.492 1.00 92.75 120 ASN A CA 1
ATOM 963 C C . ASN A 1 120 ? 0.989 -0.672 -11.881 1.00 92.75 120 ASN A C 1
ATOM 965 O O . ASN A 1 120 ? -0.044 -0.564 -12.546 1.00 92.75 120 ASN A O 1
ATOM 969 N N . THR A 1 121 ? 1.683 0.398 -11.482 1.00 90.69 121 THR A N 1
ATOM 970 C CA . THR A 1 121 ? 1.164 1.766 -11.639 1.00 90.69 121 THR A CA 1
ATOM 971 C C . THR A 1 121 ? 1.575 2.447 -12.938 1.00 90.69 121 THR A C 1
ATOM 973 O O . THR A 1 121 ? 0.781 3.203 -13.500 1.00 90.69 121 THR A O 1
ATOM 976 N N . CYS A 1 122 ? 2.796 2.208 -13.412 1.00 87.00 122 CYS A N 1
ATOM 977 C CA . CYS A 1 122 ? 3.393 2.921 -14.543 1.00 87.00 122 CYS A CA 1
ATOM 978 C C . CYS A 1 122 ? 3.342 2.122 -15.847 1.00 87.00 122 CYS A C 1
ATOM 980 O O . CYS A 1 122 ? 3.263 2.737 -16.902 1.00 87.00 122 CYS A O 1
ATOM 982 N N . VAL A 1 123 ? 3.370 0.786 -15.782 1.00 87.19 123 VAL A N 1
ATOM 983 C CA . VAL A 1 123 ? 3.333 -0.078 -16.979 1.00 87.19 123 VAL A CA 1
ATOM 984 C C . VAL A 1 123 ? 1.920 -0.593 -17.232 1.00 87.19 123 VAL A C 1
ATOM 986 O O . VAL A 1 123 ? 1.385 -0.465 -18.327 1.00 87.19 123 VAL A O 1
ATOM 989 N N . ARG A 1 124 ? 1.285 -1.162 -16.202 1.00 88.00 124 ARG A N 1
ATOM 990 C CA . ARG A 1 124 ? -0.059 -1.755 -16.301 1.00 88.00 124 ARG A CA 1
ATOM 991 C C . ARG A 1 124 ? -1.188 -0.755 -16.031 1.00 88.00 124 ARG A C 1
ATOM 993 O O . ARG A 1 124 ? -2.350 -1.096 -16.226 1.00 88.00 124 ARG A O 1
ATOM 1000 N N . HIS A 1 125 ? -0.856 0.453 -15.568 1.00 86.31 125 HIS A N 1
ATOM 1001 C CA . HIS A 1 125 ? -1.797 1.540 -15.271 1.00 86.31 125 HIS A CA 1
ATOM 1002 C C . HIS A 1 125 ? -2.961 1.150 -14.337 1.00 86.31 125 HIS A C 1
ATOM 1004 O O . HIS A 1 125 ? -4.087 1.619 -14.490 1.00 86.31 125 HIS A O 1
ATOM 1010 N N . LEU A 1 126 ? -2.692 0.331 -13.316 1.00 84.81 126 LEU A N 1
ATOM 1011 C CA . LEU A 1 126 ? -3.692 -0.194 -12.374 1.00 84.81 126 LEU A CA 1
ATOM 1012 C C . LEU A 1 126 ? -4.098 0.812 -11.273 1.00 84.81 126 LEU A C 1
ATOM 1014 O O . LEU A 1 126 ? -4.382 0.431 -10.141 1.00 84.81 126 LEU A O 1
ATOM 1018 N N . ASN A 1 127 ? -4.111 2.110 -11.586 1.00 69.31 127 ASN A N 1
ATOM 1019 C CA . ASN A 1 127 ? -4.301 3.211 -10.630 1.00 69.31 127 ASN A CA 1
ATOM 1020 C C . ASN A 1 127 ? -5.785 3.534 -10.353 1.00 69.31 127 ASN A C 1
ATOM 1022 O O . ASN A 1 127 ? -6.172 4.702 -10.414 1.00 69.31 127 ASN A O 1
ATOM 1026 N N . TYR A 1 128 ? -6.606 2.514 -10.100 1.00 69.25 128 TYR A N 1
ATOM 1027 C CA . TYR A 1 128 ? -8.038 2.630 -9.770 1.00 69.25 128 TYR A CA 1
ATOM 1028 C C . TYR A 1 128 ? -8.310 2.740 -8.257 1.00 69.25 128 TYR A C 1
ATOM 1030 O O . TYR A 1 128 ? -7.469 2.284 -7.449 1.00 69.25 128 TYR A O 1
#

Sequence (128 aa):
MGSYFHVIERKVGGNLDAFRRELGRLRESGHFHRDRHERIMRIAQTVGFGHIVRQCLVDTGHRAGCEVHVLTSTGIVLVFNAHSRKLVTVLVARPGQVARYYEPFGEDVPDWLMARAYENTCVRHLNY

pLDDT: mean 81.14, std 15.13, range [34.78, 96.88]

Organism: NCBI:txid29361

Radius of gyration: 14.07 Å; chains: 1; bounding box: 38×39×33 Å

Foldseek 3Di:
DDFDKDFPDKDAFDDVVVVVVCVVVAPADPPPPPVQVVLVVCCCVPQRFAGFGMWTFIDRVDPLGIWIWTAGLQQKTFIARPVVRHTPHIFRHALVNQVSRAVVVVHDDPPSNSVSSCCCCPVVVSGD